Protein AF-W4FAT3-F1 (afdb_monomer_lite)

Sequence (83 aa):
MFWLDFMALSFAGVDDEVAPTSTRVWTVIEHTRFFAAIDLFPQGPWKAIAKDIGTRTPRQIQTHAQKYRDKLFRQSKAPKLPT

pLDDT: mean 72.27, std 17.25, range [38.44, 90.75]

InterPro domains:
  IPR001005 SANT/Myb domain [PF00249] (25-69)
  IPR001005 SANT/Myb domain [SM00717] (22-71)
  IPR001005 SANT/Myb domain [cd00167] (26-68)
  IPR006447 Myb domain, plants [TIGR01557] (24-71)
  IPR009057 Homedomain-like superfamily [SSF46689] (22-72)
  IPR017930 Myb domain [PS51294] (26-73)

Radius of gyration: 15.74 Å; chains: 1; bounding box: 30×49×34 Å

Secondary structure (DSSP, 8-state):
--SSTTSS----------------S--HHHHHHHHHHHHH-TT--HHHHHHHHSSS-HHHHHHHHHHHHHHHHHHHHS-----

Foldseek 3Di:
DPCPVVPPDDDDDDDDDDDQPPPVDDDPVLVVLLVVVCVVAVPHDLCVSCVSSVRDDSVRSVVVSVVVVVVVVVVVPPPDDDD

Organism: Aphanomyces astaci (NCBI:txid112090)

Structure (mmCIF, N/CA/C/O backbone):
data_AF-W4FAT3-F1
#
_entry.id   AF-W4FAT3-F1
#
loop_
_atom_site.group_PDB
_atom_site.id
_atom_site.type_symbol
_atom_site.label_atom_id
_atom_site.label_alt_id
_atom_site.label_comp_id
_atom_site.label_asym_id
_atom_site.label_entity_id
_atom_site.label_seq_id
_atom_site.pdbx_PDB_ins_code
_atom_site.Cartn_x
_atom_site.Cartn_y
_atom_site.Cartn_z
_atom_site.occupancy
_atom_site.B_iso_or_equiv
_atom_site.auth_seq_id
_atom_site.auth_comp_id
_atom_site.auth_asym_id
_atom_site.auth_atom_id
_atom_site.pdbx_PDB_model_num
ATOM 1 N N . MET A 1 1 ? 15.594 1.866 13.053 1.00 43.53 1 MET A N 1
ATOM 2 C CA . MET A 1 1 ? 14.433 0.966 12.852 1.00 43.53 1 MET A CA 1
ATOM 3 C C . MET A 1 1 ? 13.866 1.081 11.431 1.00 43.53 1 MET A C 1
ATOM 5 O O . MET A 1 1 ? 12.700 1.387 11.249 1.00 43.53 1 MET A O 1
ATOM 9 N N . PHE A 1 2 ? 14.707 0.872 10.411 1.00 41.94 2 PHE A N 1
ATOM 10 C CA . PHE A 1 2 ? 14.270 0.609 9.026 1.00 41.94 2 PHE A CA 1
ATOM 11 C C . PHE A 1 2 ? 15.302 -0.230 8.238 1.00 41.94 2 PHE A C 1
ATOM 13 O O . PHE A 1 2 ? 15.249 -0.308 7.017 1.00 41.94 2 PHE A O 1
ATOM 20 N N . TRP A 1 3 ? 16.246 -0.848 8.957 1.00 38.44 3 TRP A N 1
ATOM 21 C CA . TRP A 1 3 ? 17.379 -1.608 8.415 1.00 38.44 3 TRP A CA 1
ATOM 22 C C . TRP A 1 3 ? 17.624 -2.945 9.140 1.00 38.44 3 TRP A C 1
ATOM 24 O O . TRP A 1 3 ? 18.384 -3.761 8.640 1.00 38.44 3 TRP A O 1
ATOM 34 N N . LEU A 1 4 ? 16.970 -3.208 10.281 1.00 39.41 4 LEU A N 1
ATOM 35 C CA . LEU A 1 4 ? 17.219 -4.414 11.089 1.00 39.41 4 LEU A CA 1
ATOM 36 C C . LEU A 1 4 ? 16.398 -5.641 10.637 1.00 39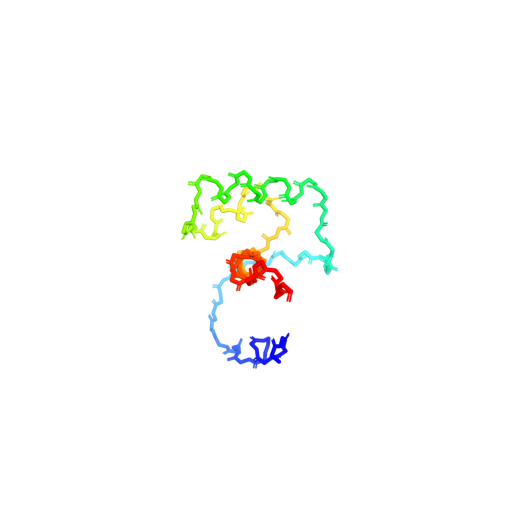.41 4 LEU A C 1
ATOM 38 O O . LEU A 1 4 ? 16.876 -6.757 10.775 1.00 39.41 4 LEU A O 1
ATOM 42 N N . ASP A 1 5 ? 15.247 -5.463 9.980 1.00 50.44 5 ASP A N 1
ATOM 43 C CA . ASP A 1 5 ? 14.463 -6.580 9.409 1.00 50.44 5 ASP A CA 1
ATOM 44 C C . ASP A 1 5 ? 14.942 -7.046 8.024 1.00 50.44 5 ASP A C 1
ATOM 46 O O . ASP A 1 5 ? 14.593 -8.136 7.566 1.00 50.44 5 ASP A O 1
ATOM 50 N N . PHE A 1 6 ? 15.749 -6.234 7.331 1.00 43.03 6 PHE A N 1
ATOM 51 C CA . PHE A 1 6 ? 16.375 -6.643 6.068 1.00 43.03 6 PHE A CA 1
ATOM 52 C C . PHE A 1 6 ? 17.559 -7.602 6.301 1.00 43.03 6 PHE A C 1
ATOM 54 O O . PHE A 1 6 ? 17.966 -8.295 5.378 1.00 43.03 6 PHE A O 1
ATOM 61 N N . MET A 1 7 ? 18.066 -7.694 7.537 1.00 45.78 7 MET A N 1
ATOM 62 C CA . MET A 1 7 ? 19.248 -8.487 7.896 1.00 45.78 7 MET A CA 1
ATOM 63 C C . MET A 1 7 ? 18.930 -9.740 8.738 1.00 45.78 7 MET A C 1
ATOM 65 O O . MET A 1 7 ? 19.801 -10.583 8.916 1.00 45.78 7 MET A O 1
ATOM 69 N N . ALA A 1 8 ? 17.696 -9.904 9.232 1.00 48.78 8 ALA A N 1
ATOM 70 C CA . ALA A 1 8 ? 17.360 -10.947 10.211 1.00 48.78 8 ALA A CA 1
ATOM 71 C C . ALA A 1 8 ? 16.742 -12.245 9.646 1.00 48.78 8 ALA A C 1
ATOM 73 O O . ALA A 1 8 ? 16.380 -13.114 10.430 1.00 48.78 8 ALA A O 1
ATOM 74 N N . LEU A 1 9 ? 16.618 -12.428 8.326 1.00 42.91 9 LEU A N 1
ATOM 75 C CA . LEU A 1 9 ? 16.128 -13.697 7.763 1.00 42.91 9 LEU A CA 1
ATOM 76 C C . LEU 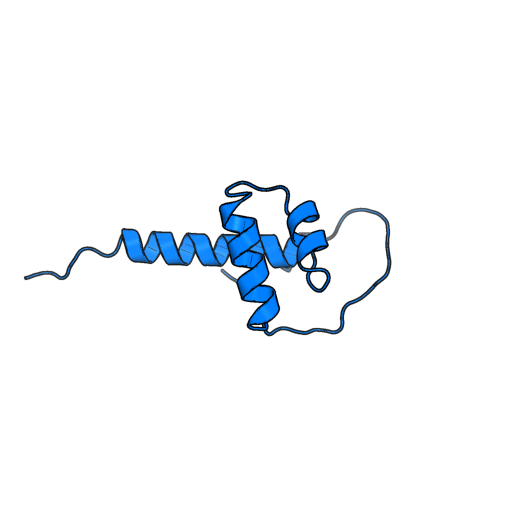A 1 9 ? 16.925 -14.127 6.529 1.00 42.91 9 LEU A C 1
ATOM 78 O O . LEU A 1 9 ? 16.496 -13.963 5.386 1.00 42.91 9 LEU A O 1
ATOM 82 N N . SER A 1 10 ? 18.085 -14.714 6.809 1.00 57.00 10 SER A N 1
ATOM 83 C CA . SER A 1 10 ? 18.520 -15.923 6.108 1.00 57.00 10 SER A CA 1
ATOM 84 C C . SER A 1 10 ? 17.652 -17.101 6.584 1.00 57.00 10 SER A C 1
ATOM 86 O O . SER A 1 10 ? 17.218 -17.087 7.734 1.00 57.00 10 SER A O 1
ATOM 88 N N . PHE A 1 11 ? 17.479 -18.123 5.731 1.00 40.25 11 PHE A N 1
ATOM 89 C CA . PHE A 1 11 ? 16.717 -19.378 5.942 1.00 40.25 11 PHE A CA 1
ATOM 90 C C . PHE A 1 11 ? 15.185 -19.245 5.712 1.00 40.25 11 PHE A C 1
ATOM 92 O O . PHE A 1 11 ? 14.543 -18.413 6.333 1.00 40.25 11 PHE A O 1
ATOM 99 N N . ALA A 1 12 ? 14.489 -19.996 4.848 1.00 43.22 12 ALA A N 1
ATOM 100 C CA . ALA A 1 12 ? 14.790 -21.241 4.147 1.00 43.22 12 ALA A CA 1
ATOM 101 C C . ALA A 1 12 ? 13.914 -21.404 2.877 1.00 43.22 12 ALA A C 1
ATOM 103 O O . ALA A 1 12 ? 12.728 -21.095 2.919 1.00 43.22 12 ALA A O 1
ATOM 104 N N . GLY A 1 13 ? 14.510 -21.953 1.808 1.00 43.84 13 GLY A N 1
ATOM 105 C CA . GLY A 1 13 ? 13.875 -22.845 0.819 1.00 43.84 13 GLY A CA 1
ATOM 106 C C . GLY A 1 13 ? 12.996 -22.272 -0.317 1.00 43.84 13 GLY A C 1
ATOM 107 O O . GLY A 1 13 ? 11.878 -21.864 -0.039 1.00 43.84 13 GLY A O 1
ATOM 108 N N . VAL A 1 14 ? 13.500 -22.362 -1.572 1.00 54.31 14 VAL A N 1
ATOM 109 C CA . VAL A 1 14 ? 12.880 -23.031 -2.765 1.00 54.31 14 VAL A CA 1
ATOM 110 C C . VAL A 1 14 ? 11.455 -22.576 -3.179 1.00 54.31 14 VAL A C 1
ATOM 112 O O . VAL A 1 14 ? 10.538 -22.669 -2.374 1.00 54.31 14 VAL A O 1
ATOM 115 N N . ASP A 1 15 ? 11.083 -22.137 -4.390 1.00 54.03 15 ASP A N 1
ATOM 116 C CA . ASP A 1 15 ? 11.656 -21.914 -5.734 1.00 54.03 15 ASP A CA 1
ATOM 117 C C . ASP A 1 15 ? 10.807 -20.799 -6.408 1.00 54.03 15 ASP A C 1
ATOM 119 O O . ASP A 1 15 ? 9.599 -20.729 -6.164 1.00 54.03 15 ASP A O 1
ATOM 123 N N . ASP A 1 16 ? 11.427 -19.929 -7.217 1.00 46.56 16 ASP A N 1
ATOM 124 C CA . ASP A 1 16 ? 11.076 -19.596 -8.620 1.00 46.56 16 ASP A CA 1
ATOM 125 C C . ASP A 1 16 ? 11.667 -18.225 -9.015 1.00 46.56 16 ASP A C 1
ATOM 127 O O . ASP A 1 16 ? 11.349 -17.161 -8.473 1.00 46.56 16 ASP A O 1
ATOM 131 N N . GLU A 1 17 ? 12.612 -18.316 -9.942 1.00 57.88 17 GLU A N 1
ATOM 132 C CA . GLU A 1 17 ? 13.477 -17.288 -10.507 1.00 57.88 17 GLU A CA 1
ATOM 133 C C . GLU A 1 17 ? 12.709 -16.380 -11.481 1.00 57.88 17 GLU A C 1
ATOM 135 O O . GLU A 1 17 ? 12.558 -16.695 -12.656 1.00 57.88 17 GLU A O 1
ATOM 140 N N . VAL A 1 18 ? 12.288 -15.202 -11.018 1.00 51.09 18 VAL A N 1
ATOM 141 C CA . VAL A 1 18 ? 12.317 -13.983 -11.841 1.00 51.09 18 VAL A CA 1
ATOM 142 C C . VAL A 1 18 ? 12.731 -12.844 -10.924 1.00 51.09 18 VAL A C 1
ATOM 144 O O . VAL A 1 18 ? 11.940 -12.370 -10.112 1.00 51.09 18 VAL A O 1
ATOM 147 N N . ALA A 1 19 ? 13.976 -12.391 -11.033 1.00 52.72 19 ALA A N 1
ATOM 148 C CA . ALA A 1 19 ? 14.422 -11.164 -10.387 1.00 52.72 19 ALA A CA 1
ATOM 149 C C . ALA A 1 19 ? 13.830 -9.939 -11.119 1.00 52.72 19 ALA A C 1
ATOM 151 O O . ALA A 1 19 ? 14.261 -9.645 -12.237 1.00 52.72 19 ALA A O 1
ATOM 152 N N . PRO A 1 20 ? 12.898 -9.154 -10.531 1.00 52.31 20 PRO A N 1
ATOM 153 C CA . PRO A 1 20 ? 12.590 -7.849 -11.081 1.00 52.31 20 PRO A CA 1
ATOM 154 C C . PRO A 1 20 ? 13.708 -6.898 -10.649 1.00 52.31 20 PRO A C 1
ATOM 156 O O . PRO A 1 20 ? 13.899 -6.613 -9.462 1.00 52.31 20 PRO A O 1
ATOM 159 N N . THR A 1 21 ? 14.466 -6.420 -11.631 1.00 47.34 21 THR A N 1
ATOM 160 C CA . THR A 1 21 ? 15.464 -5.355 -11.506 1.00 47.34 21 THR A CA 1
ATOM 161 C C . THR A 1 21 ? 14.958 -4.244 -10.582 1.00 47.34 21 THR A C 1
ATOM 163 O O . THR A 1 21 ? 13.964 -3.595 -10.890 1.00 47.34 21 THR A O 1
ATOM 166 N N . SER A 1 22 ? 15.621 -4.092 -9.435 1.00 52.53 22 SER A N 1
ATOM 167 C CA . SER A 1 22 ? 15.654 -2.980 -8.465 1.00 52.53 22 SER A CA 1
ATOM 168 C C . SER A 1 22 ? 14.826 -1.699 -8.725 1.00 52.53 22 SER A C 1
ATOM 170 O O . SER A 1 22 ? 15.330 -0.585 -8.583 1.00 52.53 22 SER A O 1
ATOM 172 N N . THR A 1 23 ? 13.520 -1.772 -8.982 1.00 56.75 23 THR A N 1
ATOM 173 C CA . THR A 1 23 ? 12.678 -0.569 -9.061 1.00 56.75 23 THR A CA 1
ATOM 174 C C . THR A 1 23 ? 12.312 -0.122 -7.651 1.00 56.75 23 THR A C 1
ATOM 176 O O . THR A 1 23 ? 11.246 -0.403 -7.128 1.00 56.75 23 THR A O 1
ATOM 179 N N . ARG A 1 24 ? 13.210 0.590 -6.971 1.00 68.31 24 ARG A N 1
ATOM 180 C CA . ARG A 1 24 ? 12.992 1.093 -5.597 1.00 68.31 24 ARG A CA 1
ATOM 181 C C . ARG A 1 24 ? 11.789 2.048 -5.467 1.00 68.31 24 ARG A C 1
ATOM 183 O O . ARG A 1 24 ? 11.368 2.360 -4.356 1.00 68.31 24 ARG A O 1
ATOM 190 N N . VAL A 1 25 ? 11.267 2.526 -6.596 1.00 80.69 25 VAL A N 1
ATOM 191 C CA . VAL A 1 25 ? 10.221 3.545 -6.715 1.00 80.69 25 VAL A CA 1
ATOM 192 C C . VAL A 1 25 ? 8.901 2.885 -7.113 1.00 80.69 25 VAL A C 1
ATOM 194 O O . VAL A 1 25 ? 8.866 2.160 -8.103 1.00 80.69 25 VAL A O 1
ATOM 197 N N . TRP A 1 26 ? 7.833 3.143 -6.351 1.00 80.56 26 TRP A N 1
ATOM 198 C CA . TRP A 1 26 ? 6.463 2.748 -6.695 1.00 80.56 26 TRP A CA 1
ATOM 199 C C . TRP A 1 26 ? 5.919 3.666 -7.786 1.00 80.56 26 TRP A C 1
ATOM 201 O O . TRP A 1 26 ? 5.898 4.886 -7.615 1.00 80.56 26 TRP A O 1
ATOM 211 N N . THR A 1 27 ? 5.467 3.091 -8.894 1.00 87.38 27 THR A N 1
ATOM 212 C CA . THR A 1 27 ? 4.798 3.855 -9.952 1.00 87.38 27 THR A CA 1
ATOM 213 C C . THR A 1 27 ? 3.347 4.151 -9.572 1.00 87.38 27 THR 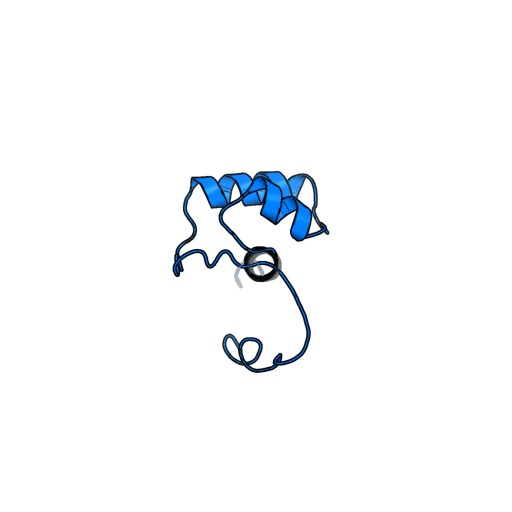A C 1
ATOM 215 O O . THR A 1 27 ? 2.747 3.449 -8.757 1.00 87.38 27 THR A O 1
ATOM 218 N N . VAL A 1 28 ? 2.752 5.179 -10.185 1.00 87.12 28 VAL A N 1
ATOM 219 C CA . VAL A 1 28 ? 1.355 5.567 -9.916 1.00 87.12 28 VAL A CA 1
ATOM 220 C C . VAL A 1 28 ? 0.394 4.412 -10.212 1.00 87.12 28 VAL A C 1
ATOM 222 O O . VAL A 1 28 ? -0.491 4.139 -9.411 1.00 87.12 28 VAL A O 1
ATOM 225 N N . ILE A 1 29 ? 0.606 3.683 -11.312 1.00 87.25 29 ILE A N 1
ATOM 226 C CA . ILE A 1 29 ? -0.244 2.551 -11.706 1.00 87.25 29 ILE A CA 1
ATOM 227 C C . ILE A 1 29 ? -0.179 1.414 -10.677 1.00 87.25 29 ILE A C 1
ATOM 229 O O . ILE A 1 29 ? -1.222 0.927 -10.240 1.00 87.25 29 ILE A O 1
ATOM 233 N N . GLU A 1 30 ? 1.025 1.019 -10.246 1.00 87.25 30 GLU A N 1
ATOM 234 C CA . GLU A 1 30 ? 1.204 -0.002 -9.201 1.00 87.25 30 GLU A CA 1
ATOM 235 C C . GLU A 1 30 ? 0.552 0.424 -7.886 1.00 87.25 30 GLU A C 1
ATOM 237 O O . GLU A 1 30 ? -0.075 -0.382 -7.202 1.00 87.25 30 GLU A O 1
ATOM 242 N N . HIS A 1 31 ? 0.690 1.703 -7.538 1.00 88.38 31 HIS A N 1
ATOM 243 C CA . HIS A 1 31 ? 0.153 2.250 -6.304 1.00 88.38 31 HIS A CA 1
ATOM 244 C C . HIS A 1 31 ? -1.383 2.299 -6.309 1.00 88.38 31 HIS A C 1
ATOM 246 O O . HIS A 1 31 ? -2.011 1.980 -5.301 1.00 88.38 31 HIS A O 1
ATOM 252 N N . THR A 1 32 ? -2.001 2.623 -7.447 1.00 90.19 32 THR A N 1
ATOM 253 C CA . THR A 1 32 ? -3.462 2.582 -7.609 1.00 90.19 32 THR A CA 1
ATOM 254 C C . THR A 1 32 ? -3.999 1.159 -7.482 1.00 90.19 32 THR A C 1
ATOM 256 O O . THR A 1 32 ? -4.966 0.939 -6.753 1.00 90.19 32 THR A O 1
ATOM 259 N N . ARG A 1 33 ? -3.347 0.176 -8.121 1.0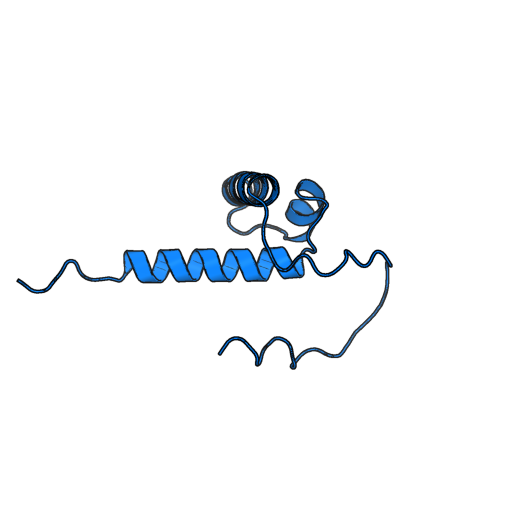0 90.25 33 ARG A N 1
ATOM 260 C CA . ARG A 1 33 ? -3.717 -1.245 -7.976 1.00 90.25 33 ARG A CA 1
ATOM 261 C C . ARG A 1 33 ? -3.563 -1.726 -6.539 1.00 90.25 33 ARG A C 1
ATOM 263 O O . ARG A 1 33 ? -4.447 -2.389 -6.013 1.00 90.25 33 ARG A O 1
ATOM 270 N N . PHE A 1 34 ? -2.480 -1.323 -5.876 1.00 88.94 34 PHE A N 1
ATOM 271 C CA . PHE A 1 34 ? -2.270 -1.607 -4.462 1.00 88.94 34 PHE A CA 1
ATOM 272 C C . PHE A 1 34 ? -3.434 -1.106 -3.593 1.00 88.94 34 PHE A C 1
ATOM 274 O O . PHE A 1 34 ? -3.910 -1.860 -2.750 1.00 88.94 34 PHE A O 1
ATOM 281 N N . PHE A 1 35 ? -3.941 0.113 -3.807 1.00 89.31 35 PHE A N 1
ATOM 282 C CA . PHE A 1 35 ? -5.092 0.604 -3.039 1.00 89.31 35 PHE A CA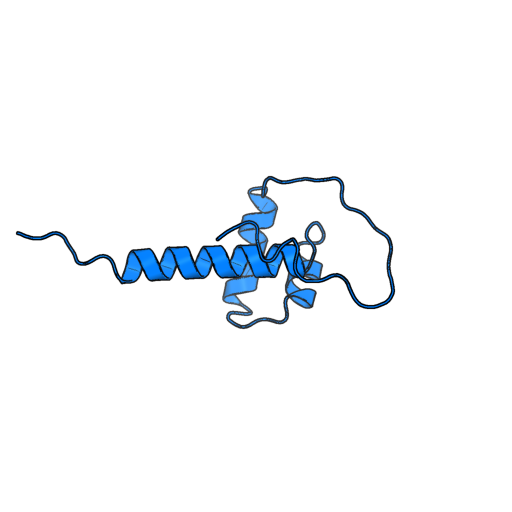 1
ATOM 283 C C . PHE A 1 35 ? -6.387 -0.143 -3.336 1.00 89.31 35 PHE A C 1
ATOM 285 O O . PHE A 1 35 ? -7.081 -0.509 -2.392 1.00 89.31 35 PHE A O 1
ATOM 292 N N . ALA A 1 36 ? -6.678 -0.424 -4.608 1.00 90.75 36 ALA A N 1
ATOM 293 C CA . ALA A 1 36 ? -7.837 -1.237 -4.974 1.00 90.75 36 ALA A CA 1
ATOM 294 C C . ALA A 1 36 ? -7.785 -2.619 -4.297 1.00 90.75 36 ALA A C 1
ATOM 296 O O . ALA A 1 36 ? -8.774 -3.096 -3.747 1.00 90.75 36 ALA A O 1
ATOM 297 N N . ALA A 1 37 ? -6.602 -3.232 -4.256 1.00 89.69 37 ALA A N 1
ATOM 298 C CA . ALA A 1 37 ? -6.401 -4.523 -3.619 1.00 89.69 37 ALA A CA 1
ATOM 299 C C . ALA A 1 37 ? -6.481 -4.467 -2.081 1.00 89.69 37 ALA A C 1
ATOM 301 O O . ALA A 1 37 ? -6.946 -5.423 -1.465 1.00 89.69 37 ALA A O 1
ATOM 302 N N . ILE A 1 38 ? -6.047 -3.372 -1.448 1.00 87.88 38 ILE A N 1
ATOM 303 C CA . ILE A 1 38 ? -6.175 -3.167 0.006 1.00 87.88 38 ILE A CA 1
ATOM 304 C C . ILE A 1 38 ? -7.633 -2.957 0.422 1.00 87.88 38 ILE A C 1
ATOM 306 O O . ILE A 1 38 ? -8.016 -3.432 1.490 1.00 87.88 38 ILE A O 1
ATOM 310 N N . ASP A 1 39 ? -8.432 -2.287 -0.408 1.00 88.12 39 ASP A N 1
ATOM 311 C CA . ASP A 1 39 ? -9.866 -2.097 -0.165 1.00 88.12 39 ASP A CA 1
ATOM 312 C C . ASP A 1 39 ? -10.618 -3.439 -0.196 1.00 88.12 39 ASP A C 1
ATOM 314 O O . ASP A 1 39 ? -11.404 -3.752 0.695 1.00 88.12 39 ASP A O 1
ATOM 318 N N . LEU A 1 40 ? -10.273 -4.297 -1.163 1.00 87.38 40 LEU A N 1
ATOM 319 C CA . LEU A 1 40 ? -10.817 -5.654 -1.279 1.00 87.38 40 LEU A CA 1
ATOM 320 C C . LEU A 1 40 ? -10.293 -6.608 -0.194 1.00 87.38 40 LEU A C 1
ATOM 322 O O . LEU A 1 40 ? -11.022 -7.483 0.277 1.00 87.38 40 LEU A O 1
ATOM 326 N N . PHE A 1 41 ? -9.025 -6.467 0.200 1.00 83.75 41 PHE A N 1
ATOM 327 C CA . PHE A 1 41 ? -8.352 -7.370 1.131 1.00 83.75 41 PHE A CA 1
ATOM 328 C C . PHE A 1 41 ? -7.650 -6.604 2.266 1.00 83.75 41 PHE A C 1
ATOM 330 O O . PHE A 1 41 ? -6.414 -6.565 2.330 1.00 83.75 41 PHE A O 1
ATOM 337 N N . PRO A 1 42 ? -8.402 -6.065 3.242 1.00 74.25 42 PRO A N 1
ATOM 338 C CA . PRO A 1 42 ? -7.845 -5.215 4.299 1.00 74.25 42 PRO A CA 1
ATOM 339 C C . PRO A 1 42 ? -6.849 -5.943 5.214 1.00 74.25 42 PRO A C 1
ATOM 341 O O . PRO A 1 42 ? -5.955 -5.314 5.786 1.00 74.25 42 PRO A O 1
ATOM 344 N N . GLN A 1 43 ? -6.962 -7.270 5.328 1.00 72.44 43 GLN A N 1
ATOM 345 C CA . GLN A 1 43 ? -6.055 -8.152 6.083 1.00 72.44 43 GLN A CA 1
ATOM 346 C C . GLN A 1 43 ? -5.216 -9.073 5.172 1.00 72.44 43 GLN A C 1
ATOM 348 O O . GLN A 1 43 ? -4.592 -10.012 5.653 1.00 72.44 43 GLN A O 1
ATOM 353 N N . GLY A 1 44 ? -5.252 -8.824 3.860 1.00 67.62 44 GLY A N 1
ATOM 354 C CA . GLY A 1 44 ? -5.178 -9.825 2.798 1.00 67.62 44 GLY A CA 1
ATOM 355 C C . GLY A 1 44 ? -4.003 -10.809 2.736 1.00 67.62 44 GLY A C 1
ATOM 356 O O . GLY A 1 44 ? -2.922 -10.565 3.275 1.00 67.62 44 GLY A O 1
ATOM 357 N N . PRO A 1 45 ? -4.171 -11.892 1.947 1.00 82.94 45 PRO A N 1
ATOM 358 C CA . PRO A 1 45 ? -3.067 -12.730 1.503 1.00 82.94 45 PRO A CA 1
ATOM 359 C C . PRO A 1 45 ? -2.222 -11.975 0.465 1.00 82.94 45 PRO A C 1
ATOM 361 O O . PRO A 1 45 ? -2.583 -11.862 -0.708 1.00 82.94 45 PRO A O 1
ATOM 364 N N . TRP A 1 46 ? -1.046 -11.500 0.880 1.00 85.25 46 TRP A N 1
ATOM 365 C CA . TRP A 1 46 ? -0.121 -10.695 0.062 1.00 85.25 46 TRP A CA 1
ATOM 366 C C . TRP A 1 46 ? 0.255 -11.324 -1.285 1.00 85.25 46 TRP A C 1
ATOM 368 O O . TRP A 1 46 ? 0.576 -10.613 -2.233 1.00 85.25 46 TRP A O 1
ATOM 378 N N . LYS A 1 47 ? 0.179 -12.655 -1.392 1.00 87.44 47 LYS A N 1
ATOM 379 C CA . LYS A 1 47 ? 0.413 -13.402 -2.635 1.00 87.44 47 LYS A CA 1
ATOM 380 C C . LYS A 1 47 ? -0.626 -13.094 -3.720 1.00 87.44 47 LYS A C 1
ATOM 382 O O . LYS A 1 47 ? -0.260 -12.964 -4.882 1.00 87.44 47 LYS A O 1
ATOM 387 N N . ALA A 1 48 ? -1.898 -12.941 -3.351 1.00 86.62 48 ALA A N 1
ATOM 388 C CA . ALA A 1 48 ? -2.955 -12.602 -4.304 1.00 86.62 48 ALA A CA 1
ATOM 389 C C . ALA A 1 48 ? -2.805 -11.158 -4.806 1.00 86.62 48 ALA A C 1
ATOM 391 O O . ALA A 1 48 ? -2.913 -10.903 -6.000 1.00 86.62 48 ALA A O 1
ATOM 392 N N . ILE A 1 49 ? -2.451 -10.238 -3.904 1.00 87.06 49 ILE A N 1
ATOM 393 C CA . ILE A 1 49 ? -2.195 -8.830 -4.239 1.00 87.06 49 ILE A CA 1
ATOM 394 C C . ILE A 1 49 ? -0.969 -8.707 -5.158 1.00 87.06 49 ILE A C 1
ATOM 396 O O . ILE A 1 49 ? -0.980 -7.947 -6.121 1.00 87.06 49 ILE A O 1
ATOM 400 N N . ALA A 1 50 ? 0.079 -9.497 -4.905 1.00 88.56 50 ALA A N 1
ATOM 401 C CA . ALA A 1 50 ? 1.252 -9.558 -5.774 1.00 88.56 50 ALA A CA 1
ATOM 402 C C . ALA A 1 50 ? 0.916 -10.030 -7.187 1.00 88.56 50 ALA A C 1
ATOM 404 O O . ALA A 1 50 ? 1.446 -9.482 -8.148 1.00 88.56 50 ALA A O 1
ATOM 405 N N . LYS A 1 51 ? 0.004 -10.999 -7.317 1.00 87.44 51 LYS A N 1
ATOM 406 C CA . LYS A 1 51 ? -0.466 -11.484 -8.617 1.00 87.44 51 LYS A CA 1
ATOM 407 C C . LYS A 1 51 ? -1.221 -10.404 -9.400 1.00 87.44 51 LYS A C 1
ATOM 409 O O . LYS A 1 51 ? -1.060 -10.329 -10.611 1.00 87.44 51 LYS A O 1
ATOM 414 N N . ASP A 1 52 ? -2.002 -9.568 -8.718 1.00 86.12 52 ASP A N 1
ATOM 415 C CA . ASP A 1 52 ? -2.747 -8.463 -9.340 1.00 86.12 52 ASP A CA 1
ATOM 416 C C . ASP A 1 52 ? -1.827 -7.312 -9.805 1.00 86.12 52 ASP A C 1
ATOM 418 O O . ASP A 1 52 ? -1.979 -6.741 -10.891 1.00 86.12 52 ASP A O 1
ATOM 422 N N . ILE A 1 53 ? -0.800 -7.004 -9.008 1.00 86.38 53 ILE A N 1
ATOM 423 C CA . ILE A 1 53 ? 0.193 -5.976 -9.348 1.00 86.38 53 ILE A CA 1
ATOM 424 C C . ILE A 1 53 ? 1.175 -6.488 -10.415 1.00 86.38 53 ILE A C 1
ATOM 426 O O . ILE A 1 53 ? 1.569 -5.719 -11.290 1.00 86.38 53 ILE A O 1
ATOM 430 N N . GLY A 1 54 ? 1.577 -7.761 -10.355 1.00 82.38 54 GLY A N 1
ATOM 431 C CA . GLY A 1 54 ? 2.473 -8.443 -11.300 1.00 82.38 54 GLY A CA 1
ATOM 432 C C . GLY A 1 54 ? 3.952 -8.050 -11.191 1.00 82.38 54 GLY A C 1
ATOM 433 O O . GLY A 1 54 ? 4.828 -8.887 -11.370 1.00 82.38 54 GLY A O 1
ATOM 434 N N . THR A 1 55 ? 4.243 -6.796 -10.841 1.00 81.62 55 THR A N 1
ATOM 435 C CA . THR A 1 55 ? 5.611 -6.242 -10.817 1.00 81.62 55 THR A CA 1
ATOM 436 C C . THR A 1 55 ? 6.299 -6.351 -9.451 1.00 81.62 55 THR A C 1
ATOM 438 O O . THR A 1 55 ? 7.518 -6.216 -9.346 1.00 81.62 55 THR A O 1
ATOM 441 N N . ARG A 1 56 ? 5.531 -6.553 -8.371 1.00 81.94 56 ARG A N 1
ATOM 442 C CA . ARG A 1 56 ? 6.018 -6.485 -6.983 1.00 81.94 56 ARG A CA 1
ATOM 443 C C . ARG A 1 56 ? 5.880 -7.810 -6.269 1.00 81.94 56 ARG A C 1
ATOM 445 O O . ARG A 1 56 ? 4.853 -8.474 -6.370 1.00 81.94 56 ARG A O 1
ATOM 452 N N . THR A 1 57 ? 6.890 -8.154 -5.475 1.00 86.69 57 THR A N 1
ATOM 453 C CA . THR A 1 57 ? 6.856 -9.385 -4.686 1.00 86.69 57 THR A CA 1
ATOM 454 C C . THR A 1 57 ? 5.907 -9.241 -3.489 1.00 86.69 57 THR A C 1
ATOM 456 O O . THR A 1 57 ? 5.742 -8.137 -2.952 1.00 86.69 57 THR A O 1
ATOM 459 N N . PRO A 1 58 ? 5.324 -10.349 -2.991 1.00 86.56 58 PRO A N 1
ATOM 460 C CA . PRO A 1 58 ? 4.448 -10.322 -1.817 1.00 86.56 58 PRO A CA 1
ATOM 461 C C . PRO A 1 58 ? 5.089 -9.631 -0.604 1.00 86.56 58 PRO A C 1
ATOM 463 O O . PRO A 1 58 ? 4.427 -8.884 0.115 1.00 86.56 58 PRO A O 1
ATOM 466 N N . ARG A 1 59 ? 6.403 -9.818 -0.412 1.00 83.94 59 ARG A N 1
ATOM 467 C CA . ARG A 1 59 ? 7.169 -9.198 0.679 1.00 83.94 59 ARG A CA 1
ATOM 468 C C . ARG A 1 59 ? 7.251 -7.676 0.536 1.00 83.94 59 ARG A C 1
ATOM 470 O O . ARG A 1 59 ? 7.049 -6.966 1.517 1.00 83.94 59 ARG A O 1
ATOM 477 N N . GLN A 1 60 ? 7.501 -7.164 -0.673 1.00 86.50 60 GLN A N 1
ATOM 478 C CA . GLN A 1 60 ? 7.525 -5.718 -0.935 1.00 86.50 60 GLN A CA 1
ATOM 479 C C . GLN A 1 60 ? 6.166 -5.073 -0.636 1.00 86.50 60 GLN A C 1
ATOM 481 O O . GLN A 1 60 ? 6.105 -4.007 -0.020 1.00 86.50 60 GLN A O 1
ATOM 486 N N . ILE A 1 61 ? 5.083 -5.746 -1.027 1.00 87.94 61 ILE A N 1
ATOM 487 C CA . ILE A 1 61 ? 3.706 -5.295 -0.802 1.00 87.94 61 ILE A CA 1
ATOM 488 C C . ILE A 1 61 ? 3.379 -5.265 0.690 1.00 87.94 61 ILE A C 1
ATOM 490 O O . ILE A 1 61 ? 2.844 -4.270 1.175 1.00 87.94 61 ILE A O 1
ATOM 494 N N . GLN A 1 62 ? 3.756 -6.304 1.439 1.00 88.25 62 GLN A N 1
ATOM 495 C CA . GLN A 1 62 ? 3.547 -6.357 2.884 1.00 88.25 62 GLN A CA 1
ATOM 496 C C . GLN A 1 62 ? 4.253 -5.201 3.608 1.00 88.25 62 GLN A C 1
ATOM 498 O O . GLN A 1 62 ? 3.635 -4.513 4.422 1.00 88.25 62 GLN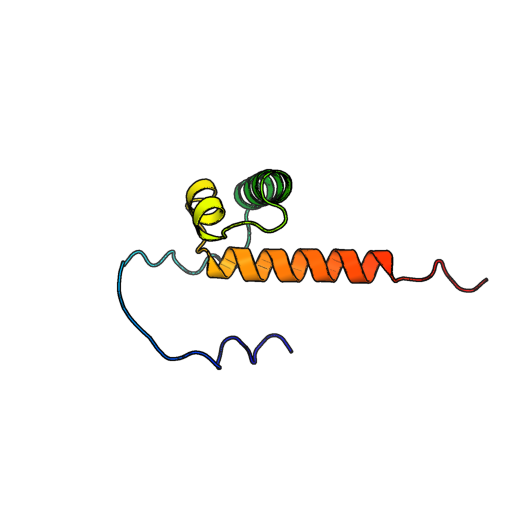 A O 1
ATOM 503 N N . THR A 1 63 ? 5.527 -4.940 3.289 1.00 85.94 63 THR A N 1
ATOM 504 C CA . THR A 1 63 ? 6.271 -3.815 3.882 1.00 85.94 63 THR A CA 1
ATOM 505 C C . THR A 1 63 ? 5.649 -2.465 3.518 1.00 85.94 63 THR A C 1
ATOM 507 O O . THR A 1 63 ? 5.599 -1.559 4.354 1.00 85.94 63 THR A O 1
ATOM 510 N N . HIS A 1 64 ? 5.158 -2.309 2.286 1.00 87.38 64 HIS A N 1
ATOM 511 C CA . HIS A 1 64 ? 4.472 -1.086 1.859 1.00 87.38 64 HIS A CA 1
ATOM 512 C C . HIS A 1 64 ? 3.145 -0.884 2.600 1.00 87.38 64 HIS A C 1
ATOM 514 O O . HIS A 1 64 ? 2.889 0.205 3.114 1.00 87.38 64 HIS A O 1
ATOM 520 N N . ALA A 1 65 ? 2.356 -1.948 2.768 1.00 88.38 65 ALA A N 1
ATOM 521 C CA . ALA A 1 65 ? 1.118 -1.929 3.542 1.00 88.38 65 ALA A CA 1
ATOM 522 C C . ALA A 1 65 ? 1.349 -1.606 5.019 1.00 88.38 65 ALA A C 1
ATOM 524 O O . ALA A 1 65 ? 0.599 -0.825 5.603 1.00 88.38 65 ALA A O 1
ATOM 525 N N . GLN A 1 66 ? 2.403 -2.153 5.623 1.00 87.75 66 GLN A N 1
ATOM 526 C CA . GLN A 1 66 ? 2.771 -1.833 7.000 1.00 87.75 66 GLN A CA 1
ATOM 527 C C . GLN A 1 66 ? 3.085 -0.341 7.157 1.00 87.75 66 GLN A C 1
ATOM 529 O O . GLN A 1 66 ? 2.467 0.333 7.978 1.00 87.75 66 GLN A O 1
ATOM 534 N N . LYS A 1 67 ? 3.953 0.210 6.296 1.00 86.19 67 LYS A N 1
ATOM 535 C CA . LYS A 1 67 ? 4.263 1.650 6.285 1.00 86.19 67 LYS A CA 1
ATOM 536 C C . LYS A 1 67 ? 3.023 2.518 6.095 1.00 86.19 67 LYS A C 1
ATOM 538 O O . LYS A 1 67 ? 2.909 3.567 6.731 1.00 86.19 67 LYS A O 1
ATOM 543 N N . TYR A 1 68 ? 2.127 2.108 5.199 1.00 85.75 68 TYR A N 1
ATOM 544 C CA . TYR A 1 68 ? 0.875 2.809 4.942 1.00 85.75 68 TYR A CA 1
ATOM 545 C C . TYR A 1 68 ? -0.001 2.855 6.201 1.00 85.75 68 TYR A C 1
ATOM 547 O O . TYR A 1 68 ? -0.437 3.934 6.600 1.00 85.75 68 TYR A O 1
ATOM 555 N N . ARG A 1 69 ? -0.164 1.722 6.896 1.00 85.19 69 ARG A N 1
ATOM 556 C CA . ARG A 1 69 ? -0.905 1.647 8.165 1.00 85.19 69 ARG A CA 1
ATOM 557 C C . ARG A 1 69 ? -0.263 2.487 9.269 1.00 85.19 69 ARG A C 1
ATOM 559 O O . ARG A 1 69 ? -0.965 3.248 9.927 1.00 85.19 69 ARG A O 1
ATOM 566 N N . ASP A 1 70 ? 1.059 2.431 9.425 1.00 86.25 70 ASP A N 1
ATOM 567 C CA . ASP A 1 70 ? 1.776 3.248 10.413 1.00 86.25 70 ASP A CA 1
ATOM 568 C C . ASP A 1 70 ? 1.598 4.747 10.150 1.00 86.25 70 ASP A C 1
ATOM 570 O O . ASP A 1 70 ? 1.484 5.549 11.080 1.00 86.25 70 ASP A O 1
ATOM 574 N N . LYS A 1 71 ? 1.574 5.143 8.870 1.00 83.00 71 LYS A N 1
ATOM 575 C CA . LYS A 1 71 ? 1.295 6.524 8.468 1.00 83.00 71 LYS A CA 1
ATOM 576 C C . LYS A 1 71 ? -0.117 6.936 8.885 1.00 83.00 71 LYS A C 1
ATOM 578 O O . LYS A 1 71 ? -0.251 7.983 9.515 1.00 83.00 71 LYS A O 1
ATOM 583 N N . LEU A 1 72 ? -1.127 6.110 8.604 1.00 82.81 72 LEU A N 1
ATOM 584 C CA . LEU A 1 72 ? -2.510 6.366 9.019 1.00 82.81 72 LEU A CA 1
ATOM 585 C C . LEU A 1 72 ? -2.641 6.465 10.544 1.00 82.81 72 LEU A C 1
ATOM 587 O O . LEU A 1 72 ? -3.254 7.402 11.046 1.00 82.81 72 LEU A O 1
ATOM 591 N N . PHE A 1 73 ? -2.005 5.556 11.284 1.00 81.19 73 PHE A N 1
ATOM 592 C CA . PHE A 1 73 ? -2.047 5.534 12.746 1.00 81.19 73 PHE A CA 1
ATOM 593 C C . PHE A 1 73 ? -1.405 6.775 13.380 1.00 81.19 73 PHE A C 1
ATOM 595 O O . PHE A 1 73 ? -1.925 7.328 14.352 1.00 81.19 73 PHE A O 1
ATOM 602 N N . ARG A 1 74 ? -0.287 7.254 12.815 1.00 76.94 74 ARG A N 1
ATOM 603 C CA . ARG A 1 74 ? 0.328 8.523 13.236 1.00 76.94 74 ARG A CA 1
ATOM 604 C C . ARG A 1 74 ? -0.595 9.710 12.977 1.00 76.94 74 ARG A C 1
ATOM 606 O O . ARG A 1 74 ? -0.696 10.585 13.829 1.00 76.94 74 ARG A O 1
ATOM 613 N N . GLN A 1 75 ? -1.284 9.728 11.837 1.00 72.69 75 GLN A N 1
ATOM 614 C CA . GLN A 1 75 ? -2.232 10.795 11.508 1.00 72.69 75 GLN A CA 1
ATOM 615 C C . GLN A 1 75 ? -3.480 10.759 12.399 1.00 72.69 75 GLN A C 1
ATOM 617 O O . GLN A 1 75 ? -3.954 11.814 12.803 1.00 72.69 75 GLN A O 1
ATOM 622 N N . SER A 1 76 ? -3.975 9.575 12.771 1.00 69.56 76 SER A N 1
ATOM 623 C CA . SER A 1 76 ? -5.132 9.450 13.667 1.00 69.56 76 SER A CA 1
ATOM 624 C C . SER A 1 76 ? -4.824 9.818 15.121 1.00 69.56 76 SER A C 1
ATOM 626 O O . SER A 1 76 ? -5.732 10.179 15.860 1.00 69.56 76 SER A O 1
ATOM 628 N N . LYS A 1 77 ? -3.561 9.694 15.551 1.00 61.41 77 LYS A N 1
ATOM 629 C CA . LYS A 1 77 ? -3.126 9.968 16.930 1.00 61.41 77 LYS A CA 1
ATOM 630 C C . LYS A 1 77 ? -2.542 11.357 17.150 1.00 61.41 77 LYS A C 1
ATOM 632 O O . LYS A 1 77 ? -2.226 11.673 18.292 1.00 61.41 77 LYS A O 1
ATOM 637 N N . ALA A 1 78 ? -2.382 12.170 16.109 1.00 60.88 78 ALA A N 1
ATOM 638 C CA . ALA A 1 78 ? -2.005 13.561 16.297 1.00 60.88 78 ALA A CA 1
ATOM 639 C C . ALA A 1 78 ? -3.163 14.284 17.017 1.00 60.88 78 ALA A C 1
ATOM 641 O O . ALA A 1 78 ? -4.239 14.416 16.424 1.00 60.88 78 ALA A O 1
ATOM 642 N N . PRO A 1 79 ? -3.002 14.724 18.282 1.00 60.47 79 PRO A N 1
ATOM 643 C CA . PRO A 1 79 ? -3.986 15.603 18.888 1.00 60.47 79 PRO A CA 1
ATOM 644 C C . PRO A 1 79 ? -4.072 16.863 18.025 1.00 60.47 79 PRO A C 1
ATOM 646 O O . PRO A 1 79 ? -3.052 17.434 17.632 1.00 60.47 79 PRO A O 1
ATOM 649 N N . LYS A 1 80 ? -5.300 17.278 17.702 1.00 62.88 80 LYS A N 1
ATOM 650 C CA . LYS A 1 80 ? -5.566 18.628 17.196 1.00 62.88 80 LYS A CA 1
ATOM 651 C C . LYS A 1 80 ? -4.865 19.593 18.169 1.00 62.88 80 LYS A C 1
ATOM 653 O O . LYS A 1 80 ? -4.989 19.399 19.373 1.00 62.88 80 LYS A O 1
ATOM 658 N N . LEU A 1 81 ? -4.062 20.503 17.619 1.00 56.78 81 LEU A N 1
ATOM 659 C CA . LEU A 1 81 ? -3.094 21.402 18.273 1.00 56.78 81 LEU A CA 1
ATOM 660 C C . LEU A 1 81 ? -3.461 21.867 19.704 1.00 56.78 81 LEU A C 1
ATOM 662 O O . LEU A 1 81 ? -4.640 22.103 19.967 1.00 56.78 81 LEU A O 1
ATOM 666 N N . PRO A 1 82 ? -2.470 22.083 20.600 1.00 61.12 82 PRO A N 1
ATOM 667 C CA . PRO A 1 82 ? -2.711 22.815 21.839 1.00 61.12 82 PRO A CA 1
ATOM 668 C C . PRO A 1 82 ? -3.125 24.257 21.504 1.00 61.12 82 PRO A C 1
ATOM 670 O O . PRO A 1 82 ? -2.484 24.908 20.677 1.00 61.12 82 PRO A O 1
ATOM 673 N N . THR A 1 83 ? -4.231 24.683 22.114 1.00 60.91 83 THR A N 1
ATOM 674 C CA . THR A 1 83 ? -4.784 26.050 22.127 1.00 60.91 83 THR A CA 1
ATOM 675 C C . THR A 1 83 ? -3.780 27.099 22.564 1.00 60.91 83 THR A C 1
ATOM 677 O O . THR A 1 83 ? -3.013 26.792 23.506 1.00 60.91 83 THR A O 1
#